Protein AF-I6TLX0-F1 (afdb_monomer_lite)

Secondary structure (DSSP, 8-state):
-EEEEE--HHHHHHHS-HHHHHHHHHHHHH--------SHHHHHHHHHHHHHTS-EEEEE-S---HHHHHTTS---

Sequence (76 aa):
EAHCFLSNIRDTFETHNLPYLQSKLLTRMFSNKNNDIHDAQEGIALITKAISQKKSLLVLDDVDQLEQITGLIPMR

pLDDT: mean 87.73, std 8.91, range [56.84, 96.12]

Organism: Citrullus lanatus (NCBI:txid3654)

InterPro domains:
  IPR027417 P-loop containing nucleoside triphosphate hydrolase [G3DSA:3.40.50.300] (1-75)
  IPR027417 P-loop containing nucleoside triphosphate hydrolase [SSF52540] (2-72)
  IPR044974 Disease resistance protein, plants [PTHR11017] (1-70)

Radius of gyration: 11.26 Å; chains: 1; bounding box: 26×25×29 Å

Struct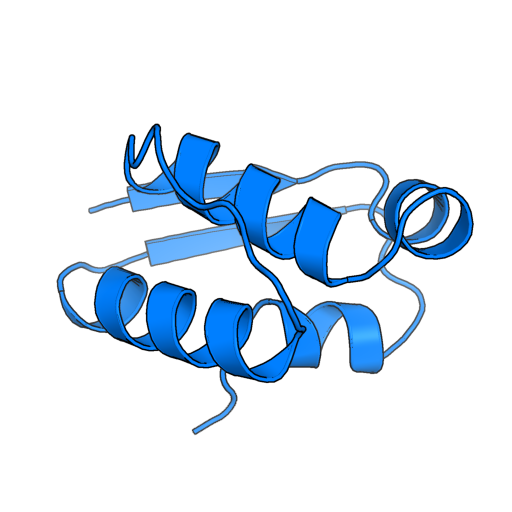ure (mmCIF, N/CA/C/O backbone):
data_AF-I6TLX0-F1
#
_entry.id   AF-I6TLX0-F1
#
loop_
_atom_site.group_PDB
_atom_site.id
_atom_site.type_symbol
_atom_site.label_atom_id
_atom_site.label_alt_id
_atom_site.label_comp_id
_atom_site.label_asym_id
_atom_site.label_entity_id
_atom_site.label_seq_id
_atom_site.pdbx_PDB_ins_code
_atom_site.Cartn_x
_atom_site.Cartn_y
_atom_site.Cartn_z
_atom_site.occupancy
_atom_site.B_iso_or_equiv
_atom_site.auth_seq_id
_atom_site.auth_comp_id
_atom_site.auth_asym_id
_atom_site.auth_atom_id
_atom_site.pdbx_PDB_model_num
ATOM 1 N N . GLU A 1 1 ? -13.724 5.954 9.971 1.00 80.94 1 GLU A N 1
ATOM 2 C CA . GLU A 1 1 ? -13.751 5.079 8.780 1.00 80.94 1 GLU A CA 1
ATOM 3 C C . GLU A 1 1 ? -12.880 5.722 7.707 1.00 80.94 1 GLU A C 1
ATOM 5 O O . GLU A 1 1 ? -12.700 6.936 7.775 1.00 80.94 1 GLU A O 1
ATOM 10 N N . ALA A 1 2 ? -12.289 4.945 6.801 1.00 85.62 2 ALA A N 1
ATOM 11 C CA . ALA A 1 2 ? -11.454 5.443 5.703 1.00 85.62 2 ALA A CA 1
ATOM 12 C C . ALA A 1 2 ? -11.855 4.761 4.389 1.00 85.62 2 ALA A C 1
ATOM 14 O O . ALA A 1 2 ? -12.209 3.586 4.388 1.00 85.62 2 ALA A O 1
ATOM 15 N N . HIS A 1 3 ? -11.802 5.472 3.269 1.00 90.06 3 HIS A N 1
ATOM 16 C CA . HIS A 1 3 ? -12.080 4.891 1.959 1.00 90.06 3 HIS A CA 1
ATOM 17 C C . HIS A 1 3 ? -11.107 5.431 0.916 1.00 90.06 3 HIS A C 1
ATOM 19 O O . HIS A 1 3 ? -10.664 6.574 1.017 1.00 90.06 3 HIS A O 1
ATOM 25 N N . CYS A 1 4 ? -10.756 4.610 -0.071 1.00 91.12 4 CYS A N 1
ATOM 26 C CA . CYS A 1 4 ? -9.898 5.023 -1.174 1.00 91.12 4 CYS A CA 1
ATOM 27 C C . CYS A 1 4 ? -10.204 4.239 -2.443 1.00 91.12 4 CYS A C 1
ATOM 29 O O . CYS A 1 4 ? -10.493 3.043 -2.406 1.00 91.12 4 CYS A O 1
ATOM 31 N N . PHE A 1 5 ? -10.104 4.950 -3.559 1.00 93.88 5 PHE A N 1
ATOM 32 C CA . PHE A 1 5 ? -10.130 4.402 -4.900 1.00 93.88 5 PHE A CA 1
ATOM 33 C C . PHE A 1 5 ? -8.757 4.618 -5.545 1.00 93.88 5 PHE A C 1
ATOM 35 O O . PHE A 1 5 ? -8.251 5.749 -5.603 1.00 93.88 5 PHE A O 1
ATOM 42 N N . LEU A 1 6 ? -8.147 3.533 -6.011 1.00 93.88 6 LEU A N 1
ATOM 43 C CA . LEU A 1 6 ? -6.918 3.563 -6.792 1.00 93.88 6 LEU A CA 1
ATOM 44 C C . LEU A 1 6 ? -7.204 3.009 -8.186 1.00 93.88 6 LEU A C 1
ATOM 46 O O . LEU A 1 6 ? -7.481 1.824 -8.330 1.00 93.88 6 LEU A O 1
ATOM 50 N N . SER A 1 7 ? -7.123 3.878 -9.191 1.00 94.56 7 SER A N 1
ATOM 51 C CA . SER A 1 7 ? -7.226 3.512 -10.603 1.00 94.56 7 SER A CA 1
ATOM 52 C C . SER A 1 7 ? -5.875 3.210 -11.232 1.00 94.56 7 SER A C 1
ATOM 54 O O . SER A 1 7 ? -4.839 3.681 -10.737 1.00 94.56 7 SER A O 1
ATOM 56 N N . ASN A 1 8 ? -5.931 2.502 -12.362 1.00 94.12 8 ASN A N 1
ATOM 57 C CA . ASN A 1 8 ? -4.792 2.154 -13.211 1.00 94.12 8 ASN A CA 1
ATOM 58 C C . ASN A 1 8 ? -3.706 1.416 -12.415 1.00 94.12 8 ASN A C 1
ATOM 60 O O . ASN A 1 8 ? -2.542 1.837 -12.401 1.00 94.12 8 ASN A O 1
ATOM 64 N N . ILE A 1 9 ? -4.101 0.378 -11.667 1.00 95.50 9 ILE A N 1
ATOM 65 C CA . ILE A 1 9 ? -3.172 -0.373 -10.816 1.00 95.50 9 ILE A CA 1
ATOM 66 C C . ILE A 1 9 ? -2.097 -1.046 -11.655 1.00 95.50 9 ILE A C 1
ATOM 68 O O . ILE A 1 9 ? -0.923 -0.825 -11.362 1.00 95.50 9 ILE A O 1
ATOM 72 N N . ARG A 1 10 ? -2.480 -1.778 -12.704 1.00 95.12 10 ARG A N 1
ATOM 73 C CA . ARG A 1 10 ? -1.550 -2.409 -13.643 1.00 95.12 10 ARG A CA 1
ATOM 74 C C . ARG A 1 10 ? -0.536 -1.414 -14.195 1.00 95.12 10 ARG A C 1
ATOM 76 O O . ARG A 1 10 ? 0.651 -1.557 -13.924 1.00 95.12 10 ARG A O 1
ATOM 83 N N . ASP A 1 11 ? -0.997 -0.352 -14.858 1.00 95.25 11 ASP A N 1
ATOM 84 C CA . ASP A 1 11 ? -0.095 0.642 -15.455 1.00 95.25 11 ASP A CA 1
ATOM 85 C C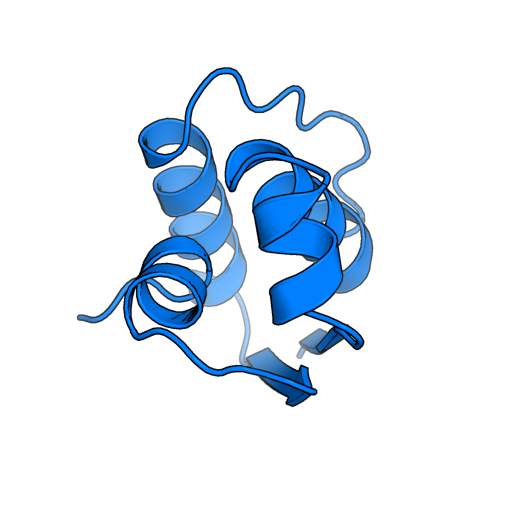 . ASP A 1 11 ? 0.837 1.264 -14.410 1.00 95.25 11 ASP A C 1
ATOM 87 O O . ASP A 1 11 ? 2.026 1.457 -14.659 1.00 95.25 11 ASP A O 1
ATOM 91 N N . THR A 1 12 ? 0.325 1.579 -13.214 1.00 93.75 12 THR A N 1
ATOM 92 C CA . THR A 1 12 ? 1.153 2.163 -12.150 1.00 93.75 12 THR A CA 1
ATOM 93 C C . THR A 1 12 ? 2.172 1.154 -11.617 1.00 93.75 12 THR A C 1
ATOM 95 O O . THR A 1 12 ? 3.283 1.560 -11.311 1.00 93.75 12 THR A O 1
ATOM 98 N N . PHE A 1 13 ? 1.816 -0.125 -11.504 1.00 92.88 13 PHE A N 1
ATOM 99 C CA . PHE A 1 13 ? 2.694 -1.202 -11.037 1.00 92.88 13 PHE A CA 1
ATOM 100 C C . PHE A 1 13 ? 3.767 -1.593 -12.065 1.00 92.88 13 PHE A C 1
ATOM 102 O O . PHE A 1 13 ? 4.830 -2.085 -11.700 1.00 92.88 13 PHE A O 1
ATOM 109 N N . GLU A 1 14 ? 3.500 -1.395 -13.354 1.00 93.12 14 GLU A N 1
ATOM 110 C CA . GLU A 1 14 ? 4.481 -1.635 -14.416 1.00 93.12 14 GLU A CA 1
ATOM 111 C C . GLU A 1 14 ? 5.414 -0.433 -14.612 1.00 93.12 14 GLU A C 1
ATOM 113 O O . GLU A 1 14 ? 6.617 -0.593 -14.821 1.00 93.12 14 GLU A O 1
ATOM 118 N N . THR A 1 15 ? 4.871 0.787 -14.541 1.00 95.00 15 THR A N 1
ATOM 119 C CA . THR A 1 15 ? 5.650 2.026 -14.725 1.00 95.00 15 THR A CA 1
ATOM 120 C C . THR A 1 15 ? 6.412 2.445 -13.472 1.00 95.00 15 THR A C 1
ATOM 122 O O . THR A 1 15 ? 7.475 3.058 -13.571 1.00 95.00 15 THR A O 1
ATOM 125 N N . HIS A 1 16 ? 5.870 2.135 -12.296 1.00 89.06 16 HIS A N 1
ATOM 126 C CA . HIS A 1 16 ? 6.468 2.378 -10.989 1.00 89.06 16 HIS A CA 1
ATOM 127 C C . HIS A 1 16 ? 6.504 1.068 -10.208 1.00 89.06 16 HIS A C 1
ATOM 129 O O . HIS A 1 16 ? 5.800 0.125 -10.519 1.00 89.06 16 HIS A O 1
ATOM 135 N N . ASN A 1 17 ? 7.297 0.997 -9.148 1.00 89.81 17 ASN A N 1
ATOM 136 C CA . ASN A 1 17 ? 7.336 -0.193 -8.305 1.00 89.81 17 ASN A CA 1
ATOM 137 C C . ASN A 1 17 ? 6.209 -0.202 -7.250 1.00 89.81 17 ASN A C 1
ATOM 139 O O . ASN A 1 17 ? 5.541 0.800 -6.987 1.00 89.81 17 ASN A O 1
ATOM 143 N N . LEU A 1 18 ? 6.026 -1.346 -6.587 1.00 92.25 18 LEU A N 1
ATOM 144 C CA . LEU A 1 18 ? 5.047 -1.516 -5.511 1.00 92.25 18 LEU A CA 1
ATOM 145 C C . LEU A 1 18 ? 5.160 -0.474 -4.366 1.00 92.25 18 LEU A C 1
ATOM 147 O O . LEU A 1 18 ? 4.115 0.051 -3.966 1.00 92.25 18 LEU A O 1
ATOM 151 N N . PRO A 1 19 ? 6.361 -0.092 -3.877 1.00 92.88 19 PRO A N 1
ATOM 152 C CA . PRO A 1 19 ? 6.526 1.003 -2.912 1.00 92.88 19 PRO A CA 1
ATOM 153 C C . PRO A 1 19 ? 5.816 2.306 -3.294 1.00 92.88 19 PRO A C 1
ATOM 155 O O . PRO A 1 19 ? 5.213 2.966 -2.443 1.00 92.88 19 PRO A O 1
ATOM 158 N N . TYR A 1 20 ? 5.802 2.661 -4.581 1.00 92.69 20 TYR A N 1
ATOM 159 C CA . TYR A 1 20 ? 5.090 3.847 -5.051 1.00 92.69 20 TYR A CA 1
ATOM 160 C C . TYR A 1 20 ? 3.572 3.731 -4.844 1.00 92.69 20 TYR A C 1
ATOM 162 O O . TYR A 1 20 ? 2.935 4.652 -4.320 1.00 92.69 20 TYR A O 1
ATOM 170 N N . LEU A 1 21 ? 2.978 2.588 -5.204 1.00 92.88 21 LEU A N 1
ATOM 171 C CA . LEU A 1 21 ? 1.550 2.332 -4.987 1.00 92.88 21 LEU A CA 1
ATOM 172 C C . LEU A 1 21 ? 1.190 2.329 -3.497 1.00 92.88 21 LEU A C 1
ATOM 174 O O . LEU A 1 21 ? 0.159 2.886 -3.110 1.00 92.88 21 LEU A O 1
ATOM 178 N N . GLN A 1 22 ? 2.055 1.764 -2.655 1.00 93.69 22 GLN A N 1
ATOM 179 C CA . GLN A 1 22 ? 1.877 1.755 -1.205 1.00 93.69 22 GLN A CA 1
ATOM 180 C C . GLN A 1 22 ? 1.921 3.173 -0.620 1.00 93.69 22 GLN A C 1
ATOM 182 O O . GLN A 1 22 ? 1.067 3.534 0.194 1.00 93.69 22 GLN A O 1
ATOM 187 N N . SER A 1 23 ? 2.852 4.013 -1.081 1.00 92.31 23 SER A N 1
ATOM 188 C CA . SER A 1 23 ? 2.956 5.407 -0.636 1.00 92.31 23 SER A CA 1
ATOM 189 C C . SER A 1 23 ? 1.719 6.204 -1.057 1.00 92.31 23 SER A C 1
ATOM 191 O O . SER A 1 23 ? 1.071 6.846 -0.225 1.00 92.31 23 SER A O 1
ATOM 193 N N . LYS A 1 24 ? 1.284 6.045 -2.316 1.00 91.44 24 LYS A N 1
ATOM 194 C CA . LYS A 1 24 ? 0.047 6.639 -2.851 1.00 91.44 24 LYS A CA 1
ATOM 195 C C . LYS A 1 24 ? -1.185 6.242 -2.032 1.00 91.44 24 LYS A C 1
ATOM 197 O O . LYS A 1 24 ? -2.009 7.106 -1.717 1.00 91.44 24 LYS A O 1
ATOM 202 N N . LEU A 1 25 ? -1.310 4.963 -1.665 1.00 91.50 25 LEU A N 1
ATOM 203 C CA . LEU A 1 25 ? -2.389 4.464 -0.811 1.00 91.50 25 LEU A CA 1
ATOM 204 C C . LEU A 1 25 ? -2.362 5.135 0.566 1.00 91.50 25 LEU A C 1
ATOM 206 O O . LEU A 1 25 ? -3.381 5.669 1.009 1.00 91.50 25 LEU A O 1
ATOM 210 N N . LEU A 1 26 ? -1.199 5.146 1.224 1.00 90.81 26 LEU A N 1
ATOM 211 C CA . LEU A 1 26 ? -1.050 5.703 2.566 1.00 90.81 26 LEU A CA 1
ATOM 212 C C . LEU A 1 26 ? -1.336 7.207 2.612 1.00 90.81 26 LEU A C 1
ATOM 214 O O . LEU A 1 26 ? -2.016 7.681 3.528 1.00 90.81 26 LEU A O 1
ATOM 218 N N . THR A 1 27 ? -0.865 7.956 1.614 1.00 88.75 27 THR A N 1
ATOM 219 C CA .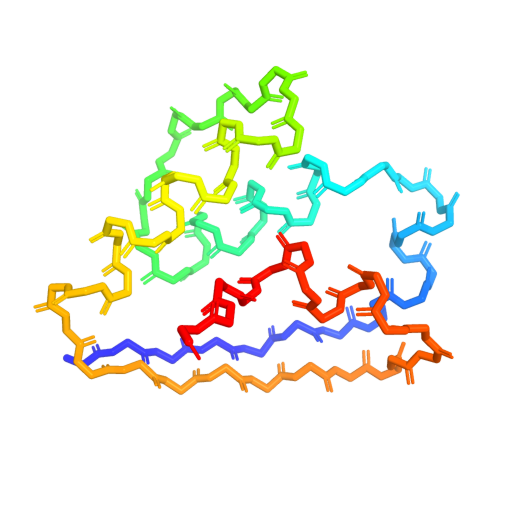 THR A 1 27 ? -1.137 9.391 1.500 1.00 88.75 27 THR A CA 1
ATOM 220 C C . THR A 1 27 ? -2.624 9.663 1.287 1.00 88.75 27 THR A C 1
ATOM 222 O O . THR A 1 27 ? -3.167 10.561 1.930 1.00 88.75 27 THR A O 1
ATOM 225 N N . ARG A 1 28 ? -3.309 8.882 0.437 1.00 88.06 28 ARG A N 1
ATOM 226 C CA . ARG A 1 28 ? -4.743 9.078 0.154 1.00 88.06 28 ARG A CA 1
ATOM 227 C C . ARG A 1 28 ? -5.659 8.643 1.293 1.00 88.06 28 ARG A C 1
ATOM 229 O O . ARG A 1 28 ? -6.631 9.334 1.573 1.00 88.06 28 ARG A O 1
ATOM 236 N N . MET A 1 29 ? -5.374 7.513 1.937 1.00 85.19 29 MET A N 1
ATOM 237 C CA . MET A 1 29 ? -6.248 6.960 2.978 1.00 85.19 29 MET A CA 1
ATOM 238 C C . MET A 1 29 ? -6.012 7.548 4.363 1.00 85.19 29 MET A C 1
ATOM 240 O O . MET A 1 29 ? -6.955 7.642 5.149 1.00 85.19 29 MET A O 1
ATOM 244 N N . PHE A 1 30 ? -4.765 7.889 4.691 1.00 78.69 30 PHE A N 1
ATOM 245 C CA . PHE A 1 30 ? -4.371 8.151 6.077 1.00 78.69 30 PHE A CA 1
ATOM 246 C C . PHE A 1 30 ? -3.697 9.509 6.276 1.00 78.69 30 PHE A C 1
ATOM 248 O O . PHE A 1 30 ? -3.280 9.808 7.392 1.00 78.69 30 PHE A O 1
ATOM 255 N N . SER A 1 31 ? -3.604 10.344 5.230 1.00 74.56 31 SER A N 1
ATOM 256 C CA . SER A 1 31 ? -2.961 11.669 5.271 1.00 74.56 31 SER A CA 1
ATOM 257 C C . SER A 1 31 ? -1.523 11.648 5.814 1.00 74.56 31 SER A C 1
ATOM 259 O O . SER A 1 31 ? -1.004 12.684 6.233 1.00 74.56 31 SER A O 1
ATOM 261 N N . ASN A 1 32 ? -0.860 10.486 5.792 1.00 71.88 32 ASN A N 1
ATOM 262 C CA . ASN A 1 32 ? 0.546 10.359 6.152 1.00 71.88 32 ASN A CA 1
ATOM 263 C C . ASN A 1 32 ? 1.377 10.919 4.997 1.00 71.88 32 ASN A C 1
ATOM 265 O O . ASN A 1 32 ? 1.491 10.297 3.940 1.00 71.88 32 ASN A O 1
ATOM 269 N N . LYS A 1 33 ? 1.903 12.131 5.192 1.00 59.16 33 LYS A N 1
ATOM 270 C CA . LYS A 1 33 ? 2.655 12.880 4.174 1.00 59.16 33 LYS A CA 1
ATOM 271 C C . LYS A 1 33 ? 4.137 12.492 4.076 1.00 59.16 33 LYS A C 1
ATOM 273 O O . LYS A 1 33 ? 4.782 12.921 3.132 1.00 59.16 33 LYS A O 1
ATOM 278 N N . ASN A 1 34 ? 4.644 11.659 4.989 1.00 56.84 34 ASN A N 1
ATOM 279 C CA . ASN A 1 34 ? 6.058 11.272 5.064 1.00 56.84 34 ASN A CA 1
ATOM 280 C C . ASN A 1 34 ? 6.227 9.743 5.029 1.00 56.84 34 ASN A C 1
ATOM 282 O O . ASN A 1 34 ? 6.739 9.168 5.984 1.00 56.84 34 ASN A O 1
ATOM 286 N N . ASN A 1 35 ? 5.769 9.078 3.965 1.00 64.88 35 ASN A N 1
ATOM 287 C CA . ASN A 1 35 ? 6.106 7.667 3.745 1.00 64.88 35 ASN A CA 1
ATOM 288 C C . ASN A 1 35 ? 7.068 7.592 2.558 1.00 64.88 35 A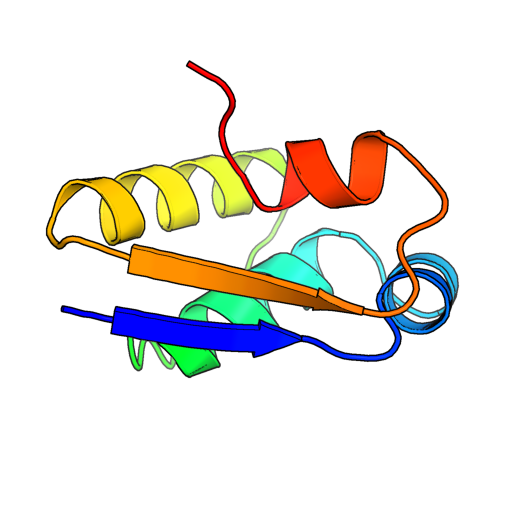SN A C 1
ATOM 290 O O . ASN A 1 35 ? 6.654 7.278 1.438 1.00 64.88 35 ASN A O 1
ATOM 294 N N . ASP A 1 36 ? 8.332 7.941 2.801 1.00 72.38 36 ASP A N 1
ATOM 295 C CA . ASP A 1 36 ? 9.407 7.387 1.979 1.00 72.38 36 ASP A CA 1
ATOM 296 C C . ASP A 1 36 ? 9.420 5.895 2.293 1.00 72.38 36 ASP A C 1
ATOM 298 O O . ASP A 1 36 ? 9.854 5.478 3.360 1.00 72.38 36 ASP A O 1
ATOM 302 N N . ILE A 1 37 ? 8.796 5.115 1.415 1.00 87.94 37 ILE A N 1
ATOM 303 C CA . ILE A 1 37 ? 8.769 3.663 1.525 1.00 87.94 37 ILE A CA 1
ATOM 304 C C . ILE A 1 37 ? 10.003 3.166 0.789 1.00 87.94 37 ILE A C 1
ATOM 306 O O . ILE A 1 37 ? 10.095 3.307 -0.433 1.00 87.94 37 ILE A O 1
ATOM 310 N N . HIS A 1 38 ? 10.951 2.610 1.533 1.00 86.06 38 HIS A N 1
ATOM 311 C CA . HIS A 1 38 ? 12.202 2.107 0.982 1.00 86.06 38 HIS A CA 1
ATOM 312 C C . HIS A 1 38 ? 12.001 0.777 0.252 1.00 86.06 38 HIS A C 1
ATOM 314 O O . HIS A 1 38 ? 12.613 0.550 -0.793 1.00 86.06 38 HIS A O 1
ATOM 320 N N . ASP A 1 39 ? 11.122 -0.082 0.773 1.00 91.38 39 ASP A N 1
ATOM 321 C CA . ASP A 1 39 ? 10.810 -1.383 0.188 1.00 91.38 39 ASP A CA 1
ATOM 322 C C . ASP A 1 39 ? 9.353 -1.820 0.412 1.00 91.38 39 ASP A C 1
ATOM 324 O O . ASP A 1 39 ? 8.588 -1.231 1.179 1.00 91.38 39 ASP A O 1
ATOM 328 N N . ALA A 1 40 ? 8.947 -2.874 -0.300 1.00 90.81 40 ALA A N 1
ATOM 329 C CA . ALA A 1 40 ? 7.570 -3.350 -0.281 1.00 90.81 40 ALA A CA 1
ATOM 330 C C . ALA A 1 40 ? 7.128 -3.863 1.101 1.00 90.81 40 ALA A C 1
ATOM 332 O O . ALA A 1 40 ? 5.956 -3.734 1.463 1.00 90.81 40 ALA A O 1
ATOM 333 N N . GLN A 1 41 ? 8.039 -4.447 1.877 1.00 91.06 41 GLN A N 1
ATOM 334 C CA . GLN A 1 41 ? 7.762 -5.016 3.191 1.00 91.06 41 GLN A CA 1
ATOM 335 C C . GLN A 1 41 ? 7.489 -3.908 4.211 1.00 91.06 41 GLN A C 1
ATOM 337 O O . GLN A 1 41 ? 6.534 -4.013 4.989 1.00 91.06 41 GLN A O 1
ATOM 342 N N . GLU A 1 42 ? 8.267 -2.826 4.169 1.00 91.25 42 GLU A N 1
ATOM 343 C CA . GLU A 1 42 ? 8.015 -1.616 4.946 1.00 91.25 42 GLU A CA 1
ATOM 344 C C . GLU A 1 42 ? 6.626 -1.049 4.631 1.00 91.25 42 GLU A C 1
ATOM 346 O O . GLU A 1 42 ? 5.829 -0.796 5.543 1.00 91.25 42 GLU A O 1
ATOM 351 N N . GLY A 1 43 ? 6.286 -0.925 3.345 1.00 91.50 43 GLY A N 1
ATOM 352 C CA . GLY A 1 43 ? 4.976 -0.429 2.939 1.00 91.50 43 GLY A CA 1
ATOM 353 C C . GLY A 1 43 ? 3.823 -1.315 3.415 1.00 91.50 43 GLY A C 1
ATOM 354 O O . GLY A 1 43 ? 2.834 -0.794 3.939 1.00 91.50 43 GLY A O 1
ATOM 355 N N . ILE A 1 44 ? 3.962 -2.645 3.343 1.00 91.75 44 ILE A N 1
ATOM 356 C CA . ILE A 1 44 ? 2.971 -3.593 3.883 1.00 91.75 44 ILE A CA 1
ATOM 357 C C . ILE A 1 44 ? 2.786 -3.381 5.388 1.00 91.75 44 ILE A C 1
ATOM 359 O O . ILE A 1 44 ? 1.648 -3.328 5.866 1.00 91.75 44 ILE A O 1
ATOM 363 N N . ALA A 1 45 ? 3.871 -3.232 6.151 1.00 90.19 45 ALA A N 1
ATOM 364 C CA . ALA A 1 45 ? 3.794 -3.025 7.596 1.00 90.19 45 ALA A CA 1
ATOM 365 C C . ALA A 1 45 ? 3.062 -1.718 7.950 1.00 90.19 45 ALA A C 1
ATOM 367 O O . ALA A 1 45 ? 2.181 -1.707 8.821 1.00 90.19 45 ALA A O 1
ATOM 368 N N . LEU A 1 46 ? 3.367 -0.628 7.238 1.00 89.88 46 LEU A N 1
ATOM 369 C CA . LEU A 1 46 ? 2.708 0.668 7.417 1.00 89.88 46 LEU A CA 1
ATOM 370 C C . LEU A 1 46 ? 1.217 0.608 7.068 1.00 89.88 46 LEU A C 1
ATOM 372 O O . LEU A 1 46 ? 0.384 1.087 7.844 1.00 89.88 46 LEU A O 1
ATOM 376 N N . ILE A 1 47 ? 0.868 -0.023 5.945 1.00 90.00 47 ILE A N 1
ATOM 377 C CA . ILE A 1 47 ? -0.527 -0.200 5.526 1.00 90.00 47 ILE A CA 1
ATOM 378 C C . ILE A 1 47 ? -1.289 -1.067 6.534 1.00 90.00 47 ILE A C 1
ATOM 380 O O . ILE A 1 47 ? -2.383 -0.689 6.957 1.00 90.00 47 ILE A O 1
ATOM 384 N N . THR A 1 48 ? -0.697 -2.175 6.992 1.00 88.69 48 THR A N 1
ATOM 385 C CA . THR A 1 48 ? -1.283 -3.052 8.022 1.00 88.69 48 THR A CA 1
ATOM 386 C C . THR A 1 48 ? -1.620 -2.263 9.279 1.00 88.69 48 THR A C 1
ATOM 388 O O . THR A 1 48 ? -2.744 -2.329 9.788 1.00 88.69 48 THR A O 1
ATOM 391 N N . LYS A 1 49 ? -0.658 -1.472 9.767 1.00 87.19 49 LYS A N 1
ATOM 392 C CA . LYS A 1 49 ? -0.836 -0.638 10.954 1.00 87.19 49 LYS A CA 1
ATOM 393 C C . LYS A 1 49 ? -1.972 0.361 10.754 1.00 87.19 49 LYS A C 1
ATOM 395 O O . LYS A 1 49 ? -2.818 0.487 11.636 1.00 87.19 49 LYS A O 1
ATOM 400 N N . ALA A 1 50 ? -2.034 1.020 9.603 1.00 85.25 50 ALA A N 1
ATOM 401 C CA . ALA A 1 50 ? -3.035 2.042 9.324 1.00 85.25 50 ALA A CA 1
ATOM 402 C C . ALA A 1 50 ? -4.461 1.472 9.164 1.00 85.25 50 ALA A C 1
ATOM 404 O O . ALA A 1 50 ? -5.404 1.993 9.765 1.00 85.25 50 ALA A O 1
ATOM 405 N N . ILE A 1 51 ? -4.622 0.363 8.431 1.00 86.25 51 ILE A N 1
ATOM 406 C CA . ILE A 1 51 ? -5.921 -0.308 8.235 1.00 86.25 51 ILE A CA 1
ATOM 407 C C . ILE A 1 51 ? -6.429 -0.931 9.545 1.00 86.25 51 ILE A C 1
ATOM 409 O O . ILE A 1 51 ? -7.629 -0.957 9.796 1.00 86.25 51 ILE A O 1
ATOM 413 N N . SER A 1 52 ? -5.539 -1.389 10.432 1.00 85.44 52 SER A N 1
ATOM 414 C CA . SER A 1 52 ? -5.952 -2.013 11.700 1.00 85.44 52 SER A CA 1
ATOM 415 C C . SER A 1 52 ? -6.671 -1.060 12.667 1.00 85.44 52 SER A C 1
ATOM 417 O O . SER A 1 52 ? -7.381 -1.511 13.564 1.00 85.44 52 SER A O 1
ATOM 419 N N . GLN A 1 53 ? -6.517 0.255 12.488 1.00 83.19 53 GLN A N 1
ATOM 420 C CA . GLN A 1 53 ? -7.040 1.268 13.409 1.00 83.19 53 GLN A CA 1
ATOM 421 C C . GLN A 1 53 ? -8.488 1.684 13.119 1.00 83.19 53 GLN A C 1
ATOM 423 O O . GLN A 1 53 ? -9.150 2.244 13.996 1.00 83.19 53 GLN A O 1
ATOM 428 N N . LYS A 1 54 ? -8.982 1.496 11.890 1.00 82.44 54 LYS A N 1
ATOM 429 C CA . LYS A 1 54 ? -10.299 1.984 11.445 1.00 82.44 54 LYS A CA 1
ATOM 430 C C . LYS A 1 54 ? -10.867 1.038 10.391 1.00 82.44 54 LYS A C 1
ATOM 432 O O . LYS A 1 54 ? -10.125 0.480 9.602 1.00 82.44 54 LYS A O 1
ATOM 437 N N . LYS A 1 55 ? -12.196 0.918 10.307 1.00 87.06 55 LYS A N 1
ATOM 438 C CA . LYS A 1 55 ? -12.828 0.248 9.158 1.00 87.06 55 LYS A CA 1
ATOM 439 C C . LYS A 1 55 ? -12.454 0.982 7.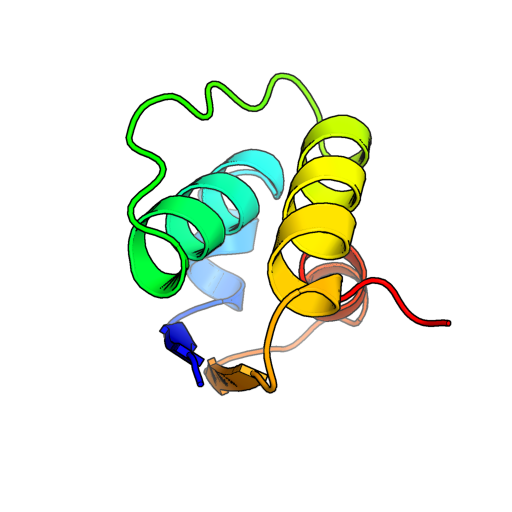866 1.00 87.06 55 LYS A C 1
ATOM 441 O O . LYS A 1 55 ? -12.593 2.212 7.806 1.00 87.06 55 LYS A O 1
ATOM 446 N N . SER A 1 56 ? -12.010 0.217 6.873 1.00 86.56 56 SER A N 1
ATOM 447 C CA . SER A 1 56 ? -11.474 0.715 5.610 1.00 86.56 56 SER A CA 1
ATOM 448 C C . SER A 1 56 ? -12.149 0.060 4.407 1.00 86.56 56 SER A C 1
ATOM 450 O O . SER A 1 56 ? -12.333 -1.153 4.403 1.00 86.56 56 SER A O 1
ATOM 452 N N . LEU A 1 57 ? -12.472 0.852 3.383 1.00 90.94 57 LEU A N 1
ATOM 453 C CA . LEU A 1 57 ? -12.927 0.376 2.073 1.00 90.94 57 LEU A CA 1
ATOM 454 C C . LEU A 1 57 ? -11.899 0.762 1.004 1.00 90.94 57 LEU A C 1
ATOM 456 O O . LEU A 1 57 ? -11.646 1.946 0.789 1.00 90.94 57 LEU A O 1
ATOM 460 N N . LEU A 1 58 ? -11.318 -0.228 0.333 1.00 91.25 58 LEU A N 1
ATOM 461 C CA . LEU A 1 58 ? -10.370 -0.022 -0.757 1.00 91.25 58 LEU A CA 1
ATOM 462 C C . LEU A 1 58 ? -10.950 -0.606 -2.042 1.00 91.25 58 LEU A C 1
ATOM 464 O O . LEU A 1 58 ? -11.316 -1.778 -2.076 1.00 91.25 58 LEU A O 1
ATOM 468 N N . VAL A 1 59 ? -11.029 0.219 -3.082 1.00 94.44 59 VAL A N 1
ATOM 469 C CA . VAL A 1 59 ? -11.436 -0.194 -4.426 1.00 94.44 59 VAL A CA 1
ATOM 470 C C . VAL A 1 59 ? -10.238 -0.016 -5.354 1.00 94.44 59 VAL A C 1
ATOM 472 O O . VAL A 1 59 ? -9.676 1.078 -5.443 1.00 94.44 59 VAL A O 1
ATOM 475 N N . LEU A 1 60 ? -9.838 -1.108 -5.999 1.00 95.12 60 LEU A N 1
ATOM 476 C CA . LEU A 1 60 ? -8.712 -1.176 -6.923 1.00 95.12 60 LEU A CA 1
ATOM 477 C C . LEU A 1 60 ? -9.258 -1.393 -8.334 1.00 95.12 60 LEU A C 1
ATOM 479 O O . LEU A 1 60 ? -10.031 -2.325 -8.547 1.00 95.12 60 LEU A O 1
ATOM 483 N N . ASP A 1 61 ? -8.874 -0.533 -9.268 1.00 96.12 61 ASP A N 1
ATOM 484 C CA . ASP A 1 61 ? -9.282 -0.607 -10.669 1.00 96.12 61 ASP A CA 1
ATOM 485 C C . ASP A 1 61 ? -8.092 -0.967 -11.569 1.00 96.12 61 ASP A C 1
ATOM 487 O O . ASP A 1 61 ? -6.954 -0.568 -11.308 1.00 96.12 61 ASP A O 1
ATOM 491 N N . ASP A 1 62 ? -8.380 -1.753 -12.606 1.00 95.94 62 ASP A N 1
ATOM 492 C CA . ASP A 1 62 ? -7.401 -2.333 -13.531 1.00 95.94 62 ASP A CA 1
ATOM 493 C C . ASP A 1 62 ? -6.315 -3.185 -12.840 1.00 95.94 62 ASP A C 1
ATOM 495 O O . ASP A 1 62 ? -5.117 -2.970 -13.018 1.00 95.94 62 ASP A O 1
ATOM 499 N N . VAL A 1 63 ? -6.745 -4.130 -11.995 1.00 95.00 63 VAL A N 1
ATOM 500 C CA . VAL A 1 63 ? -5.876 -5.148 -11.378 1.00 95.00 63 VAL A CA 1
ATOM 501 C C . VAL A 1 63 ? -5.844 -6.393 -12.260 1.00 95.00 63 VAL A C 1
ATOM 503 O O . VAL A 1 63 ? -6.898 -6.956 -12.563 1.00 95.00 63 VAL A O 1
ATOM 506 N N . ASP A 1 64 ? -4.651 -6.863 -12.610 1.00 95.25 64 ASP A N 1
ATOM 507 C CA . ASP A 1 64 ? -4.445 -8.049 -13.451 1.00 95.25 64 ASP A CA 1
ATOM 508 C C . ASP A 1 64 ? -3.491 -9.091 -12.837 1.00 95.25 64 ASP A C 1
ATOM 510 O O . ASP A 1 64 ? -3.399 -10.213 -13.339 1.00 95.25 64 ASP A O 1
ATOM 514 N N . GLN A 1 65 ? -2.833 -8.768 -11.715 1.00 92.94 65 GLN A N 1
ATOM 515 C CA . GLN A 1 65 ? -1.920 -9.672 -11.011 1.00 92.94 65 GLN A CA 1
ATOM 516 C C . GLN A 1 65 ? -2.211 -9.750 -9.510 1.00 92.94 65 GLN A C 1
ATOM 518 O O . GLN A 1 65 ? -2.536 -8.760 -8.857 1.00 92.94 65 GLN A O 1
ATOM 523 N N . LEU A 1 66 ? -2.020 -10.937 -8.923 1.00 91.81 66 LEU A N 1
ATOM 524 C CA . LEU A 1 66 ? -2.220 -11.143 -7.484 1.00 91.81 66 LEU A CA 1
ATOM 525 C C . LEU A 1 66 ? -1.260 -10.294 -6.637 1.00 91.81 66 LEU A C 1
ATOM 527 O O . LEU A 1 66 ? -1.664 -9.777 -5.597 1.00 91.81 66 LEU A O 1
ATOM 531 N N . GLU A 1 67 ? -0.021 -10.111 -7.099 1.00 90.50 67 GLU A N 1
ATOM 532 C CA . GLU A 1 67 ? 1.009 -9.342 -6.390 1.00 90.50 67 GLU A CA 1
ATOM 533 C C . GLU A 1 67 ? 0.590 -7.886 -6.137 1.00 90.50 67 GLU A C 1
ATOM 535 O O . GLU A 1 67 ? 0.858 -7.332 -5.069 1.00 90.50 67 GLU A O 1
ATOM 540 N N . GLN A 1 68 ? -0.159 -7.291 -7.070 1.00 92.31 68 GLN A N 1
ATOM 541 C CA . GLN A 1 68 ? -0.705 -5.940 -6.938 1.00 92.31 68 GLN A CA 1
ATOM 542 C C . GLN A 1 68 ? -1.690 -5.832 -5.765 1.00 92.31 68 GLN A C 1
ATOM 544 O O . GLN A 1 68 ? -1.740 -4.810 -5.080 1.00 92.31 68 GLN A O 1
ATOM 549 N N . ILE A 1 69 ? -2.457 -6.896 -5.506 1.00 92.44 69 ILE A N 1
ATOM 550 C CA . ILE A 1 69 ? -3.389 -6.966 -4.377 1.00 92.44 69 ILE A CA 1
ATOM 551 C C . ILE A 1 69 ? -2.615 -7.233 -3.089 1.00 92.44 69 ILE A C 1
ATOM 553 O O . ILE A 1 69 ? -2.753 -6.480 -2.126 1.00 92.44 69 ILE A O 1
ATOM 557 N N . THR A 1 70 ? -1.788 -8.280 -3.060 1.00 91.75 70 THR A N 1
ATOM 558 C CA . THR A 1 70 ? -1.081 -8.708 -1.841 1.00 91.75 70 THR A CA 1
ATOM 559 C C . THR A 1 70 ? -0.051 -7.686 -1.369 1.00 91.75 70 THR A C 1
ATOM 561 O O . THR A 1 70 ? 0.256 -7.621 -0.182 1.00 91.75 70 THR A O 1
ATOM 564 N N . GLY A 1 71 ? 0.460 -6.855 -2.278 1.00 90.56 71 GLY A N 1
ATOM 565 C CA . GLY A 1 71 ? 1.348 -5.746 -1.952 1.00 90.56 71 GLY A CA 1
ATOM 566 C C . GLY A 1 71 ? 0.651 -4.543 -1.306 1.00 90.56 71 GLY A C 1
ATOM 567 O O . GLY A 1 71 ? 1.302 -3.757 -0.619 1.00 90.56 71 GLY A O 1
ATOM 568 N N . LEU A 1 72 ? -0.664 -4.390 -1.497 1.00 91.12 72 LEU A N 1
ATOM 569 C CA . LEU A 1 72 ? -1.458 -3.276 -0.959 1.00 91.12 72 LEU A CA 1
ATOM 570 C C . LEU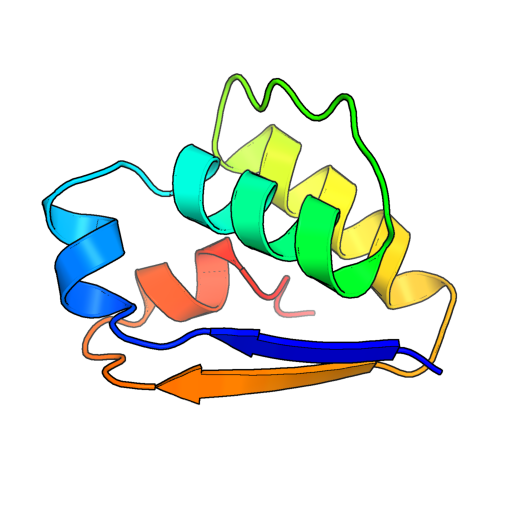 A 1 72 ? -2.383 -3.686 0.182 1.00 91.12 72 LEU A C 1
ATOM 572 O O . LEU A 1 72 ? -2.782 -2.845 0.985 1.00 91.12 72 LEU A O 1
ATOM 576 N N . ILE A 1 73 ? -2.745 -4.961 0.249 1.00 85.44 73 ILE A N 1
ATOM 577 C CA . ILE A 1 73 ? -3.644 -5.506 1.253 1.00 85.44 73 ILE A CA 1
ATOM 578 C C . ILE A 1 73 ? -2.906 -6.644 1.954 1.00 85.44 73 ILE A C 1
ATOM 580 O O . ILE A 1 73 ? -2.689 -7.695 1.348 1.00 85.44 73 ILE A O 1
ATOM 584 N N . PRO A 1 74 ? -2.554 -6.474 3.237 1.00 71.56 74 PRO A N 1
ATOM 585 C CA . PRO A 1 74 ? -2.019 -7.563 4.033 1.00 71.56 74 PRO A CA 1
ATOM 586 C C . PRO A 1 74 ? -3.112 -8.625 4.169 1.00 71.56 74 PRO A C 1
ATOM 588 O O . PRO A 1 74 ? -4.128 -8.395 4.833 1.00 71.56 74 PRO A O 1
ATOM 591 N N . MET A 1 75 ? -2.935 -9.770 3.512 1.00 64.94 75 MET A N 1
ATOM 592 C CA . MET A 1 75 ? -3.833 -10.905 3.698 1.00 64.94 75 MET A CA 1
ATOM 593 C C . MET A 1 75 ? -3.524 -11.527 5.064 1.00 64.94 75 MET A C 1
ATOM 595 O O . MET A 1 75 ? -2.380 -11.888 5.335 1.00 64.94 75 MET A O 1
ATOM 599 N N . ARG A 1 76 ? -4.525 -11.555 5.948 1.00 59.47 76 ARG A N 1
ATOM 600 C CA . ARG A 1 76 ? -4.469 -12.292 7.216 1.00 59.47 76 ARG A CA 1
ATOM 601 C C . ARG A 1 76 ? -4.763 -13.764 6.998 1.00 59.47 76 ARG A C 1
ATOM 603 O O . ARG A 1 76 ? -5.626 -14.048 6.139 1.00 59.47 76 ARG A O 1
#

Foldseek 3Di:
DWEDEDEPLVVCCVVDPLLVVLQVCCCRTPVPPDPPPPDLVSSAVSLCVRCVVDPYYYHYYPDDDPCSVCSNDVDD